Protein AF-D0MGM6-F1 (afdb_monomer_lite)

Sequence (157 aa):
MEKAPTGRPGLLEAFWLLSALRVAVRTAAAVRARREAPPLRVRLRREVRRLRRLLDRLQLALLYADVVGDQTLDAALLRRFDLLLTAREVADAWRTLHQDLLQWYPEVSAPLVEAVRRAACRFDRLDAEAPAIRWQAALHFGNRVLRAVRRALRRKR

Sec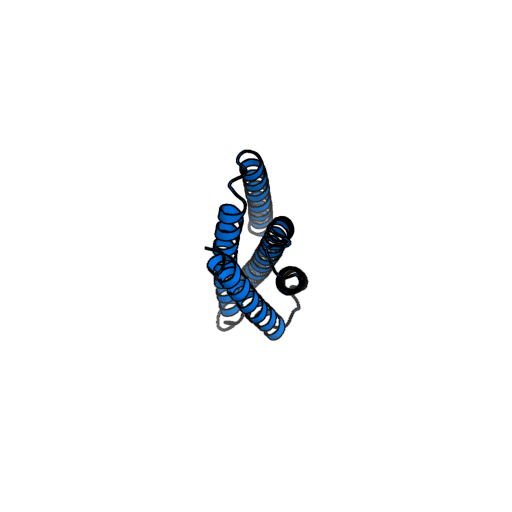ondary structure (DSSP, 8-state):
-PPP------HHHHHHHHHHHHHHHHHHHHHHHHHS---HHHHHHHHHHHHHHHHHHHHHHHHHHH--TT--HHHHHHHHHHHHHHHHHHHHHHHHHHHHHHTTTTTS-HHHHHHHHHHHHHHHT--TT--HHHHHHHHHHHHHHHHHHHHHHHHT-

pLDDT: mean 82.0, std 14.52, range [35.75, 97.62]

Radius of gyration: 19.07 Å; chains: 1; bounding box: 51×42×58 Å

Foldseek 3Di:
DDDDPPPDPDDVVVVVVVVVVVVVVVVVVVVVCVVPVPPLLVVLVVLLVVLVVLLVVLVVLLVVLPPPPDDDPVVNVVSLVVNLVSLLVNLVSLVSSLVSVVVVPPLDPPVLSVLSVVLSVLSVPDDSPDDSVSSVVSSVSSVVSSVVSVVSSVVVD

Organism: Rhodothermus marinus (strain ATCC 43812 / DSM 4252 / R-10) (NCBI:txid518766)

Structure (mmCIF, N/CA/C/O backbone):
data_AF-D0MGM6-F1
#
_entry.id   AF-D0MGM6-F1
#
loop_
_atom_site.group_PDB
_atom_site.id
_atom_site.type_symbol
_atom_site.label_atom_id
_atom_site.label_alt_id
_atom_site.label_comp_id
_atom_site.label_asym_id
_atom_site.label_entity_id
_atom_site.label_seq_id
_atom_site.pdbx_PDB_ins_code
_atom_site.Cartn_x
_atom_site.Cartn_y
_atom_site.Cartn_z
_atom_site.occupancy
_atom_site.B_iso_or_equiv
_atom_site.auth_seq_id
_atom_site.auth_comp_id
_atom_site.auth_asym_id
_atom_site.auth_atom_id
_atom_site.pdbx_PDB_model_num
ATOM 1 N N . MET A 1 1 ? 32.038 29.087 -37.716 1.00 35.75 1 MET A N 1
ATOM 2 C CA . MET A 1 1 ? 30.650 28.939 -37.223 1.00 35.75 1 MET A CA 1
ATOM 3 C C . MET A 1 1 ? 30.503 27.535 -36.663 1.00 35.75 1 MET A C 1
ATOM 5 O O . MET A 1 1 ? 30.143 26.619 -37.392 1.00 35.75 1 MET A O 1
ATOM 9 N N . GLU A 1 2 ? 30.871 27.348 -35.398 1.00 37.56 2 GLU A N 1
ATOM 10 C CA . GLU A 1 2 ? 30.708 26.069 -34.703 1.00 37.56 2 GLU A CA 1
ATOM 11 C C . GLU A 1 2 ? 29.257 25.931 -34.240 1.00 37.56 2 GLU A C 1
ATOM 13 O O . GLU A 1 2 ? 28.726 26.784 -33.529 1.00 37.56 2 GLU A O 1
ATOM 18 N N . LYS A 1 3 ? 28.587 24.870 -34.698 1.00 41.38 3 LYS A N 1
ATOM 19 C CA . LYS A 1 3 ? 27.264 24.488 -34.205 1.00 41.38 3 LYS A CA 1
ATOM 20 C C . LYS A 1 3 ? 27.430 23.904 -32.805 1.00 41.38 3 LYS A C 1
ATOM 22 O O . LYS A 1 3 ? 28.048 22.856 -32.648 1.00 41.38 3 LYS A O 1
ATOM 27 N N . ALA A 1 4 ? 26.846 24.570 -31.813 1.00 43.00 4 ALA A N 1
ATOM 28 C CA . ALA A 1 4 ? 26.691 24.022 -30.474 1.00 43.00 4 ALA A CA 1
ATOM 29 C C . ALA A 1 4 ? 25.931 22.680 -30.539 1.00 43.00 4 ALA A C 1
ATOM 31 O O . ALA A 1 4 ? 24.924 22.590 -31.252 1.00 43.00 4 ALA A O 1
ATOM 32 N N . PRO A 1 5 ? 26.365 21.641 -29.805 1.00 46.59 5 PRO A N 1
ATOM 33 C CA . PRO A 1 5 ? 25.577 20.433 -29.667 1.00 46.59 5 PRO A CA 1
ATOM 34 C C . PRO A 1 5 ? 24.333 20.782 -28.848 1.00 46.59 5 PRO A C 1
ATOM 36 O O . PRO A 1 5 ? 24.416 21.127 -27.670 1.00 46.59 5 PRO A O 1
ATOM 39 N N . THR A 1 6 ? 23.159 20.696 -29.467 1.00 52.94 6 THR A N 1
ATOM 40 C CA . THR A 1 6 ? 21.860 20.713 -28.788 1.00 52.94 6 THR A CA 1
ATOM 41 C C . THR A 1 6 ? 21.690 19.407 -28.007 1.00 52.94 6 THR A C 1
ATOM 43 O O . THR A 1 6 ? 20.915 18.520 -28.362 1.00 52.94 6 THR A O 1
ATOM 46 N N . GLY A 1 7 ? 22.473 19.260 -26.938 1.00 46.12 7 GLY A N 1
ATOM 47 C CA . GLY A 1 7 ? 22.328 18.191 -25.961 1.00 46.12 7 GLY A CA 1
ATOM 48 C C . GLY A 1 7 ? 21.012 18.391 -25.228 1.00 46.12 7 GLY A C 1
ATOM 49 O O . GLY A 1 7 ? 20.880 19.348 -24.480 1.00 46.12 7 GLY A O 1
ATOM 50 N N . ARG A 1 8 ? 20.027 17.527 -25.495 1.00 51.97 8 ARG A N 1
ATOM 51 C CA . ARG A 1 8 ? 18.677 17.550 -24.911 1.00 51.97 8 ARG A CA 1
ATOM 52 C C . ARG A 1 8 ? 18.723 17.768 -23.382 1.00 51.97 8 ARG A C 1
ATOM 54 O O . ARG A 1 8 ? 18.999 16.801 -22.668 1.00 51.97 8 ARG A O 1
ATOM 61 N N . PRO A 1 9 ? 18.368 18.951 -22.845 1.00 56.94 9 PRO A N 1
ATOM 62 C CA . PRO A 1 9 ? 17.906 19.026 -21.468 1.00 56.94 9 PRO A CA 1
ATOM 63 C C . PRO A 1 9 ? 16.475 18.479 -21.497 1.00 56.94 9 PRO A C 1
ATOM 65 O O . PRO A 1 9 ? 15.599 19.065 -22.128 1.00 56.94 9 PRO A O 1
ATOM 68 N N . GLY A 1 10 ? 16.244 17.269 -20.988 1.00 59.81 10 GLY A N 1
ATOM 69 C CA . GLY A 1 10 ? 14.971 16.600 -21.284 1.00 59.81 10 GLY A CA 1
ATOM 70 C C . GLY A 1 10 ? 14.442 15.714 -20.180 1.00 59.81 10 GLY A C 1
ATOM 71 O O . GLY A 1 10 ? 13.399 15.996 -19.603 1.00 59.81 10 GLY A O 1
ATOM 72 N N . LEU A 1 11 ? 15.134 14.614 -19.890 1.00 63.69 11 LEU A N 1
A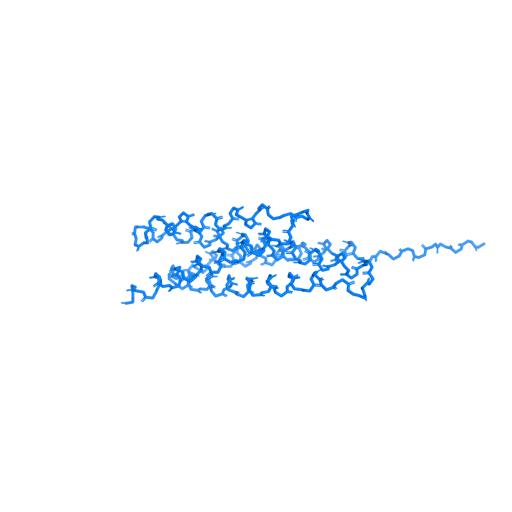TOM 73 C CA . LEU A 1 11 ? 14.536 13.546 -19.084 1.00 63.69 11 LEU A CA 1
ATOM 74 C C . LEU A 1 11 ? 14.785 13.705 -17.586 1.00 63.69 11 LEU A C 1
ATOM 76 O O . LEU A 1 11 ? 13.845 13.598 -16.808 1.00 63.69 11 LEU A O 1
ATOM 80 N N . LEU A 1 12 ? 16.021 14.003 -17.178 1.00 65.75 12 LEU A N 1
ATOM 81 C CA . LEU A 1 12 ? 16.374 14.201 -15.767 1.00 65.75 12 LEU A CA 1
ATOM 82 C C . LEU A 1 12 ? 15.645 15.404 -15.159 1.00 65.75 12 LEU A C 1
ATOM 84 O O . LEU A 1 12 ? 15.150 15.331 -14.040 1.00 65.75 12 LEU A O 1
ATOM 88 N N . GLU A 1 13 ? 15.529 16.488 -15.919 1.00 71.25 13 GLU A N 1
ATOM 89 C CA . GLU A 1 13 ? 14.861 17.714 -15.487 1.00 71.25 13 GLU A CA 1
ATOM 90 C C . GLU A 1 13 ? 13.336 17.536 -15.422 1.00 71.25 13 GLU A C 1
ATOM 92 O O . GLU A 1 13 ? 12.727 17.823 -14.391 1.00 71.25 13 GLU A O 1
ATOM 97 N N . ALA A 1 14 ? 12.719 16.928 -16.446 1.00 71.31 14 ALA A N 1
ATOM 98 C CA . ALA A 1 14 ? 11.307 16.544 -16.394 1.00 71.31 14 ALA A CA 1
ATOM 99 C C . ALA A 1 14 ? 11.017 15.551 -15.253 1.00 71.31 14 ALA A C 1
ATOM 101 O O . ALA A 1 14 ? 9.970 15.622 -14.609 1.00 71.31 14 ALA A O 1
ATOM 102 N N . PHE A 1 15 ? 11.951 14.644 -14.959 1.00 67.50 15 PHE A N 1
ATOM 103 C CA . PHE A 1 15 ? 11.849 13.683 -13.863 1.00 67.50 15 PHE A CA 1
ATOM 104 C C . PHE A 1 15 ? 11.931 14.348 -12.484 1.00 67.50 15 PHE A C 1
ATOM 106 O O . PHE A 1 15 ? 11.120 14.037 -11.603 1.00 67.50 15 PHE A O 1
ATOM 113 N N . TRP A 1 16 ? 12.866 15.281 -12.294 1.00 76.44 16 TRP A N 1
ATOM 114 C CA . TRP A 1 16 ? 12.949 16.098 -11.083 1.00 76.44 16 TRP A CA 1
ATOM 115 C C . TRP A 1 16 ? 11.666 16.896 -10.876 1.00 76.44 16 TRP A C 1
ATOM 117 O O . TRP A 1 16 ? 11.101 16.869 -9.781 1.00 76.44 16 TRP A O 1
ATOM 127 N N . LEU A 1 17 ? 11.147 17.516 -11.938 1.00 78.25 17 LEU A N 1
ATOM 128 C CA . LEU A 1 17 ? 9.890 18.259 -11.909 1.00 78.25 17 LEU A CA 1
ATOM 129 C C . LEU A 1 17 ? 8.695 17.361 -11.563 1.00 78.25 17 LEU A C 1
ATOM 131 O O . LEU A 1 17 ? 7.892 17.723 -10.706 1.00 78.25 17 LEU A O 1
ATOM 135 N N . LEU A 1 18 ? 8.589 16.163 -12.145 1.00 74.75 18 LEU A N 1
ATOM 136 C CA . LEU A 1 18 ? 7.519 15.207 -11.831 1.00 74.75 18 LEU A CA 1
ATOM 137 C C . LEU A 1 18 ? 7.605 14.683 -10.393 1.00 74.75 18 LEU A C 1
ATOM 139 O O . LEU A 1 18 ? 6.578 14.518 -9.728 1.00 74.75 18 LEU A O 1
ATOM 143 N N . SER A 1 19 ? 8.817 14.436 -9.898 1.00 69.88 19 SER A N 1
ATOM 144 C CA . SER A 1 19 ? 9.054 13.998 -8.522 1.00 69.88 19 SER A CA 1
ATOM 145 C C . SER A 1 19 ? 8.689 15.100 -7.526 1.00 69.88 19 SER A C 1
ATOM 147 O O . SER A 1 19 ? 7.927 14.855 -6.588 1.00 69.88 19 SER A O 1
ATOM 149 N N . ALA A 1 20 ? 9.146 16.330 -7.773 1.00 74.44 20 ALA A N 1
ATOM 150 C CA . ALA A 1 20 ? 8.816 17.504 -6.971 1.00 74.44 20 ALA A CA 1
ATOM 151 C C . ALA A 1 20 ? 7.310 17.800 -6.993 1.00 74.44 20 ALA A C 1
ATOM 153 O O . ALA A 1 20 ? 6.707 18.005 -5.939 1.00 74.44 20 ALA A O 1
ATOM 154 N N . LEU A 1 21 ? 6.671 17.728 -8.165 1.00 75.56 21 LEU A N 1
ATOM 155 C CA . LEU A 1 21 ? 5.229 17.906 -8.315 1.00 75.56 21 LEU A CA 1
ATOM 156 C C . LEU A 1 21 ? 4.451 16.841 -7.535 1.00 75.56 21 LEU A C 1
ATOM 158 O O . LEU A 1 21 ? 3.494 17.169 -6.837 1.00 75.56 21 LEU A O 1
ATOM 162 N N . ARG A 1 22 ? 4.871 15.569 -7.579 1.00 70.62 22 ARG A N 1
ATOM 163 C CA . ARG A 1 22 ? 4.252 14.501 -6.777 1.00 70.62 22 ARG A CA 1
ATOM 164 C C . ARG A 1 22 ? 4.394 14.762 -5.279 1.00 70.62 22 ARG A C 1
ATOM 166 O O . ARG A 1 22 ? 3.424 14.571 -4.545 1.00 70.62 22 ARG A O 1
ATOM 173 N N . VAL A 1 23 ? 5.556 15.225 -4.818 1.00 73.38 23 VAL A N 1
ATOM 174 C CA . VAL A 1 23 ? 5.755 15.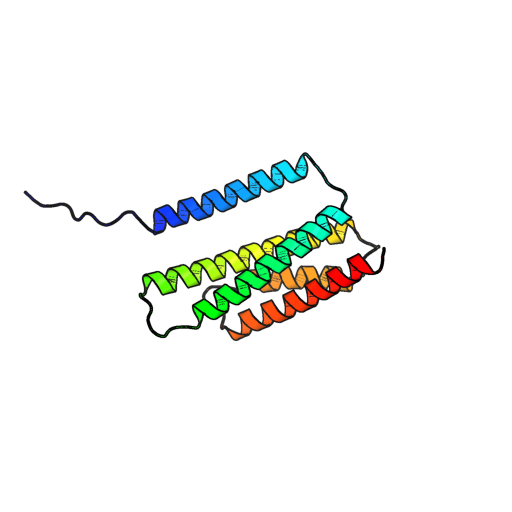618 -3.413 1.00 73.38 23 VAL A CA 1
ATOM 175 C C . VAL A 1 23 ? 4.839 16.786 -3.042 1.00 73.38 23 VAL A C 1
ATOM 177 O O . VAL A 1 23 ? 4.134 16.693 -2.038 1.00 73.38 23 VAL A O 1
ATOM 180 N N . ALA A 1 24 ? 4.766 17.826 -3.875 1.00 69.75 24 ALA A N 1
ATOM 181 C CA . ALA A 1 24 ? 3.919 18.999 -3.661 1.00 69.75 24 ALA A CA 1
ATOM 182 C C . ALA A 1 24 ? 2.417 18.656 -3.637 1.00 69.75 24 ALA A C 1
ATOM 184 O O . ALA A 1 24 ? 1.673 19.115 -2.771 1.00 69.75 24 ALA A O 1
ATOM 185 N N . VAL A 1 25 ? 1.953 17.788 -4.540 1.00 73.38 25 VAL A N 1
ATOM 186 C CA . VAL A 1 25 ? 0.565 17.297 -4.542 1.00 73.38 25 VAL A CA 1
ATOM 187 C C . VAL A 1 25 ? 0.270 16.512 -3.264 1.00 73.38 25 VAL A C 1
ATOM 189 O O . VAL A 1 25 ? -0.810 16.648 -2.686 1.00 73.38 25 VAL A O 1
ATOM 192 N N . ARG A 1 26 ? 1.226 15.712 -2.777 1.00 68.06 26 ARG A N 1
ATOM 193 C CA . ARG A 1 26 ? 1.068 14.942 -1.536 1.00 68.06 26 ARG A CA 1
ATOM 194 C C . ARG A 1 26 ? 1.042 15.829 -0.300 1.00 68.06 26 ARG A C 1
ATOM 196 O O . ARG A 1 26 ? 0.205 15.594 0.569 1.00 68.06 26 ARG A O 1
ATOM 203 N N . THR A 1 27 ? 1.909 16.833 -0.211 1.00 70.50 27 THR A N 1
ATOM 204 C CA . THR A 1 27 ? 1.893 17.791 0.902 1.00 70.50 27 THR A CA 1
ATOM 205 C C . THR A 1 27 ? 0.610 18.613 0.887 1.00 70.50 27 THR A C 1
ATOM 207 O O . THR A 1 27 ? -0.044 18.719 1.922 1.00 70.50 27 THR A O 1
ATOM 210 N N . ALA A 1 28 ? 0.164 19.082 -0.281 1.00 66.88 28 ALA A N 1
ATOM 211 C CA . ALA A 1 28 ? -1.113 19.775 -0.426 1.00 66.88 28 ALA A CA 1
ATOM 212 C C . ALA A 1 28 ? -2.307 18.890 -0.020 1.00 66.88 28 ALA A C 1
ATOM 214 O O . ALA A 1 28 ? -3.183 19.334 0.723 1.00 66.88 28 ALA A O 1
ATOM 215 N N . ALA A 1 29 ? -2.336 17.623 -0.447 1.00 66.31 29 ALA A N 1
ATOM 216 C CA . ALA A 1 29 ? -3.371 16.668 -0.052 1.00 66.31 29 ALA A CA 1
ATOM 217 C C . ALA A 1 29 ? -3.342 16.371 1.456 1.00 66.31 29 ALA A C 1
ATOM 219 O O . ALA A 1 29 ? -4.398 16.305 2.083 1.00 66.31 29 ALA A O 1
ATOM 220 N N . ALA A 1 30 ? -2.153 16.246 2.053 1.00 63.72 30 ALA A N 1
ATOM 221 C CA . ALA A 1 30 ? -1.989 16.052 3.491 1.00 63.72 30 ALA A CA 1
ATOM 222 C C . ALA A 1 30 ? -2.462 17.275 4.294 1.00 63.72 30 ALA A C 1
ATOM 224 O O . ALA A 1 30 ? -3.131 17.114 5.312 1.00 63.72 30 ALA A O 1
ATOM 225 N N . VAL A 1 31 ? -2.173 18.493 3.825 1.00 67.88 31 VAL A N 1
ATOM 226 C CA . VAL A 1 31 ? -2.657 19.741 4.438 1.00 67.88 31 VAL A CA 1
ATOM 227 C C . VAL A 1 31 ? -4.180 19.848 4.332 1.00 67.88 31 VAL A C 1
ATOM 229 O O . VAL A 1 31 ? -4.837 20.162 5.322 1.00 67.88 31 VAL A O 1
ATOM 232 N N . ARG A 1 32 ? -4.770 19.527 3.172 1.00 61.78 32 ARG A N 1
ATOM 233 C CA . ARG A 1 32 ? -6.235 19.509 2.997 1.00 61.78 32 ARG A CA 1
ATOM 234 C C . ARG A 1 32 ? -6.907 18.470 3.898 1.00 61.78 32 ARG A C 1
ATOM 236 O O . ARG A 1 32 ? -7.868 18.796 4.583 1.00 61.78 32 ARG A O 1
ATOM 243 N N . ALA A 1 33 ? -6.350 17.263 3.982 1.00 60.69 33 ALA A N 1
ATOM 244 C CA . ALA A 1 33 ? -6.842 16.201 4.862 1.00 60.69 33 ALA A CA 1
ATOM 245 C C . ALA A 1 33 ? -6.690 16.511 6.365 1.00 60.69 33 ALA A C 1
ATOM 247 O O . ALA A 1 33 ? -7.317 15.849 7.187 1.00 60.69 33 ALA A O 1
ATOM 248 N N . ARG A 1 34 ? -5.858 17.494 6.742 1.00 62.22 34 ARG A N 1
ATOM 249 C CA . ARG A 1 34 ? -5.800 18.017 8.118 1.00 62.22 34 ARG A CA 1
ATOM 250 C C . ARG A 1 34 ? -6.881 19.057 8.407 1.00 62.22 34 ARG A C 1
ATOM 252 O O . ARG A 1 34 ? -7.274 19.181 9.559 1.00 62.22 34 ARG A O 1
ATOM 259 N N . ARG A 1 35 ? -7.339 19.804 7.398 1.00 60.19 35 ARG A N 1
ATOM 260 C CA . ARG A 1 35 ? -8.375 20.843 7.555 1.00 60.19 35 ARG A CA 1
ATOM 261 C C . ARG A 1 35 ? -9.781 20.260 7.641 1.00 60.19 35 ARG A C 1
ATOM 263 O O . ARG A 1 35 ? -10.610 20.767 8.381 1.00 60.19 35 ARG A O 1
ATOM 270 N N . GLU A 1 36 ? -10.016 19.160 6.943 1.00 60.09 36 GLU A N 1
ATOM 271 C CA . GLU A 1 36 ? -11.221 18.350 7.065 1.00 60.09 36 GLU A CA 1
ATOM 272 C C . GLU A 1 36 ? -10.767 16.989 7.577 1.00 60.09 36 GLU A C 1
ATOM 274 O O . GLU A 1 36 ? -10.187 16.226 6.810 1.00 60.09 36 GLU A O 1
ATOM 279 N N . ALA A 1 37 ? -10.956 16.686 8.863 1.00 65.81 37 ALA A N 1
ATOM 280 C CA . ALA A 1 37 ? -10.612 15.379 9.419 1.00 65.81 37 ALA A CA 1
ATOM 281 C C . ALA A 1 37 ? -11.841 14.457 9.333 1.00 65.81 37 ALA A C 1
ATOM 283 O O . ALA A 1 37 ? -12.640 14.416 10.272 1.00 65.81 37 ALA A O 1
ATOM 284 N N . PRO A 1 38 ? -12.052 13.716 8.223 1.00 72.94 38 PRO A N 1
ATOM 285 C CA . PRO A 1 38 ? -13.166 12.792 8.141 1.00 72.94 38 PRO A CA 1
ATOM 286 C C . PRO A 1 38 ? -13.048 11.736 9.246 1.00 72.94 38 PRO A C 1
ATOM 288 O O . PRO A 1 38 ? -11.932 11.406 9.668 1.00 72.94 38 PRO A O 1
ATOM 291 N N . PRO A 1 39 ? -14.178 11.145 9.670 1.00 84.44 39 PRO A N 1
ATOM 292 C CA . PRO A 1 39 ? -14.185 10.127 10.710 1.00 84.44 39 PRO A CA 1
ATOM 293 C C . PRO A 1 39 ? -13.157 9.029 10.422 1.00 84.44 39 PRO A C 1
ATOM 295 O O . PRO A 1 39 ? -13.014 8.588 9.275 1.00 84.44 39 PRO A O 1
ATOM 298 N N . LEU A 1 40 ? -12.474 8.543 11.461 1.00 85.25 40 LEU A N 1
ATOM 299 C CA . LEU A 1 40 ? -11.366 7.586 11.347 1.00 85.25 40 LEU A CA 1
ATOM 300 C C . LEU A 1 40 ? -11.706 6.368 10.470 1.00 85.25 40 LEU A C 1
ATOM 302 O O . LEU A 1 40 ? -10.923 5.951 9.620 1.00 85.25 40 LEU A O 1
ATOM 306 N N . ARG A 1 41 ? -12.931 5.842 10.585 1.00 84.44 41 ARG A N 1
ATOM 307 C CA . ARG A 1 41 ? -13.414 4.727 9.751 1.00 84.44 41 ARG A CA 1
ATOM 308 C C . ARG A 1 41 ? -13.456 5.058 8.256 1.00 84.44 41 ARG A C 1
ATOM 310 O O . ARG A 1 41 ? -13.197 4.184 7.426 1.00 84.44 41 ARG A O 1
ATOM 317 N N . VAL A 1 42 ? -13.808 6.289 7.891 1.00 87.12 42 VAL A N 1
ATOM 318 C CA . VAL A 1 42 ? -13.826 6.749 6.495 1.00 87.12 42 VAL A CA 1
ATOM 319 C C . VAL A 1 42 ? -12.395 6.867 5.976 1.00 87.12 42 VAL A C 1
ATOM 321 O O . VAL A 1 42 ? -12.123 6.387 4.874 1.00 87.12 42 VAL A O 1
ATOM 324 N N . ARG A 1 43 ? -11.476 7.412 6.786 1.00 87.62 43 ARG A N 1
ATOM 325 C CA . ARG A 1 43 ? -10.036 7.485 6.478 1.00 87.62 43 ARG A CA 1
ATOM 326 C C . ARG A 1 43 ? -9.437 6.104 6.242 1.00 87.62 43 ARG A C 1
ATOM 328 O O . ARG A 1 43 ? -8.965 5.838 5.142 1.00 87.62 43 ARG A O 1
ATOM 335 N N . LEU A 1 44 ? -9.617 5.178 7.185 1.00 90.25 44 LEU A N 1
ATOM 336 C CA . LEU A 1 44 ? -9.159 3.790 7.072 1.00 90.25 44 LEU A CA 1
ATOM 337 C C . LEU A 1 44 ? -9.682 3.103 5.803 1.00 90.25 44 LEU A C 1
ATOM 339 O O . LEU A 1 44 ? -8.936 2.425 5.098 1.00 90.25 44 LEU A O 1
ATOM 343 N N . ARG A 1 45 ? -10.963 3.292 5.458 1.00 90.75 45 ARG A N 1
ATOM 344 C CA . ARG A 1 45 ? -11.533 2.736 4.217 1.00 90.75 45 ARG A CA 1
ATOM 345 C C . ARG A 1 45 ? -10.922 3.362 2.963 1.00 90.75 45 ARG A C 1
ATOM 347 O O . ARG A 1 45 ? -10.705 2.638 1.988 1.00 90.75 45 ARG A O 1
ATOM 354 N N . ARG A 1 46 ? -10.683 4.677 2.961 1.00 90.62 46 ARG A N 1
ATOM 355 C CA . ARG A 1 46 ? -10.035 5.387 1.847 1.00 90.62 46 ARG A CA 1
ATOM 356 C C . ARG A 1 46 ? -8.598 4.909 1.671 1.00 90.62 46 ARG A C 1
ATOM 358 O O . ARG A 1 46 ? -8.256 4.502 0.563 1.00 90.62 46 ARG A O 1
ATOM 365 N N . GLU A 1 47 ? -7.822 4.838 2.749 1.00 91.31 47 GLU A N 1
ATOM 366 C CA . GLU A 1 47 ? -6.443 4.349 2.704 1.00 91.31 47 GLU A CA 1
ATOM 367 C C . GLU A 1 47 ? -6.382 2.900 2.236 1.00 91.31 47 GLU A C 1
ATOM 369 O O . GLU A 1 47 ? -5.644 2.592 1.312 1.00 91.31 47 GLU A O 1
ATOM 374 N N . VAL A 1 48 ? -7.242 2.011 2.735 1.00 93.50 48 VAL A N 1
ATOM 375 C CA . VAL A 1 48 ? -7.293 0.618 2.261 1.00 93.50 48 VAL A CA 1
ATOM 376 C C . VAL A 1 48 ? -7.593 0.513 0.759 1.00 93.50 48 VAL A C 1
ATOM 378 O O . VAL A 1 48 ? -7.011 -0.327 0.068 1.00 93.50 48 VAL A O 1
ATOM 381 N N . ARG A 1 49 ? -8.496 1.348 0.226 1.00 93.62 49 ARG A N 1
ATOM 382 C CA . ARG A 1 49 ? -8.788 1.387 -1.219 1.00 93.62 49 ARG A CA 1
ATOM 383 C C . ARG A 1 49 ? -7.607 1.934 -2.013 1.00 93.62 49 ARG A C 1
ATOM 385 O O . ARG A 1 49 ? -7.279 1.373 -3.054 1.00 93.62 49 ARG A O 1
ATOM 392 N N . ARG A 1 50 ? -6.980 3.007 -1.533 1.00 93.12 50 ARG A N 1
ATOM 393 C CA . ARG A 1 50 ? -5.791 3.608 -2.144 1.00 93.12 50 ARG A CA 1
ATOM 394 C C . ARG A 1 50 ? -4.643 2.604 -2.194 1.00 93.12 50 ARG A C 1
ATOM 396 O O . ARG A 1 50 ? -4.070 2.385 -3.253 1.00 93.12 50 ARG A O 1
ATOM 403 N N . LEU A 1 51 ? -4.384 1.934 -1.080 1.00 94.00 51 LEU A N 1
ATOM 404 C CA . LEU A 1 51 ? -3.315 0.958 -0.930 1.00 94.00 51 LEU A CA 1
ATOM 405 C C . LEU A 1 51 ? -3.536 -0.259 -1.834 1.00 94.00 51 LEU A C 1
ATOM 407 O O . LEU A 1 51 ? -2.590 -0.742 -2.444 1.00 94.00 51 LEU A O 1
ATOM 411 N N . ARG A 1 52 ? -4.790 -0.697 -2.024 1.00 96.19 52 ARG A N 1
ATOM 412 C CA . ARG A 1 52 ? -5.113 -1.724 -3.026 1.00 96.19 52 ARG A CA 1
ATOM 413 C C . ARG A 1 52 ? -4.690 -1.301 -4.434 1.00 96.19 52 ARG A C 1
ATOM 415 O O . ARG A 1 52 ? -3.995 -2.060 -5.091 1.00 96.19 52 ARG A O 1
ATOM 422 N N . ARG A 1 53 ? -5.067 -0.093 -4.867 1.00 95.94 53 ARG A N 1
ATOM 423 C CA . ARG A 1 53 ? -4.709 0.418 -6.203 1.00 95.94 53 ARG A CA 1
ATOM 424 C C . ARG A 1 53 ? -3.198 0.537 -6.381 1.00 95.94 53 ARG A C 1
ATOM 426 O O . ARG A 1 53 ? -2.692 0.203 -7.442 1.00 95.94 53 ARG A O 1
ATOM 433 N N . LEU A 1 54 ? -2.488 0.996 -5.350 1.00 94.44 54 LEU A N 1
ATOM 434 C CA . LEU A 1 54 ? -1.030 1.103 -5.386 1.00 94.44 54 LEU A CA 1
ATOM 435 C C . LEU A 1 54 ? -0.356 -0.272 -5.470 1.00 94.44 54 LEU A C 1
ATOM 437 O O . LEU A 1 54 ? 0.588 -0.426 -6.233 1.00 94.44 54 LEU A O 1
ATOM 441 N N . LEU A 1 55 ? -0.856 -1.280 -4.746 1.00 94.88 55 LEU A N 1
ATOM 442 C CA . LEU A 1 55 ? -0.352 -2.653 -4.855 1.00 94.88 55 LEU A CA 1
ATOM 443 C C . LEU A 1 55 ? -0.638 -3.268 -6.230 1.00 94.88 55 LEU A C 1
ATOM 445 O O . LEU A 1 55 ? 0.244 -3.916 -6.784 1.00 94.88 55 LEU A O 1
ATOM 449 N N . ASP A 1 56 ? -1.833 -3.046 -6.786 1.00 94.56 56 ASP A N 1
ATOM 450 C CA . ASP A 1 56 ? -2.188 -3.520 -8.129 1.00 94.56 56 ASP A CA 1
ATOM 451 C C . ASP A 1 56 ? -1.293 -2.840 -9.192 1.00 94.56 56 ASP A C 1
ATOM 453 O O . ASP A 1 56 ? -0.747 -3.506 -10.070 1.00 94.56 56 ASP A O 1
ATOM 457 N N . ARG A 1 57 ? -1.044 -1.527 -9.063 1.00 92.88 57 ARG A N 1
ATOM 458 C CA . ARG A 1 57 ? -0.103 -0.791 -9.924 1.00 92.88 57 ARG A CA 1
ATOM 459 C C . ARG A 1 57 ? 1.330 -1.296 -9.777 1.00 92.88 57 ARG A C 1
ATOM 461 O O . ARG A 1 57 ? 2.012 -1.456 -10.781 1.00 92.88 57 ARG A O 1
ATOM 468 N N . LEU A 1 58 ? 1.780 -1.566 -8.553 1.00 92.19 58 LEU A N 1
ATOM 469 C CA . LEU A 1 58 ? 3.121 -2.090 -8.304 1.00 92.19 58 LEU A CA 1
ATOM 470 C C . LEU A 1 58 ? 3.302 -3.479 -8.925 1.00 92.19 58 LEU A C 1
ATOM 472 O O . LEU A 1 58 ? 4.355 -3.769 -9.482 1.00 92.19 58 LEU A O 1
ATOM 476 N N . GLN A 1 59 ? 2.271 -4.324 -8.862 1.00 91.62 59 GLN A N 1
ATOM 477 C CA . GLN A 1 59 ? 2.278 -5.627 -9.517 1.00 91.62 59 GLN A CA 1
ATOM 478 C C . GLN A 1 59 ? 2.394 -5.489 -11.040 1.00 91.62 59 GLN A C 1
ATOM 480 O O . GLN A 1 59 ? 3.191 -6.197 -11.646 1.00 91.62 59 GLN A O 1
ATOM 485 N N . LEU A 1 60 ? 1.656 -4.558 -11.651 1.00 88.31 60 LEU A N 1
ATOM 486 C CA . LEU A 1 60 ? 1.783 -4.268 -13.082 1.00 88.31 60 LEU A CA 1
ATOM 487 C C . LEU A 1 60 ? 3.182 -3.750 -13.434 1.00 88.31 60 LEU A C 1
ATOM 489 O O . LEU A 1 60 ? 3.799 -4.260 -14.362 1.00 88.31 60 LEU A O 1
ATOM 493 N N . ALA A 1 61 ? 3.709 -2.786 -12.675 1.00 86.81 61 ALA A N 1
ATOM 494 C CA . ALA A 1 61 ? 5.052 -2.246 -12.890 1.00 86.81 61 ALA A CA 1
ATOM 495 C C . ALA A 1 61 ? 6.131 -3.337 -12.804 1.00 86.81 61 ALA A C 1
ATOM 497 O O . ALA A 1 61 ? 7.059 -3.344 -13.606 1.00 86.81 61 ALA A O 1
ATOM 498 N N . LEU A 1 62 ? 5.983 -4.289 -11.875 1.00 87.50 62 LEU A N 1
ATOM 499 C CA . LEU A 1 62 ? 6.901 -5.418 -11.738 1.00 87.50 62 LEU A CA 1
ATOM 500 C C . LEU A 1 62 ? 6.847 -6.348 -12.957 1.00 87.50 62 LEU A C 1
ATOM 502 O O . LEU A 1 62 ? 7.894 -6.721 -13.471 1.00 87.50 62 LEU A O 1
ATOM 506 N N . LEU A 1 63 ? 5.646 -6.666 -13.454 1.00 83.81 63 LEU A N 1
ATOM 507 C CA . LEU A 1 63 ? 5.476 -7.470 -14.670 1.00 83.81 63 LEU A CA 1
ATOM 508 C C . LEU A 1 63 ? 6.118 -6.787 -15.885 1.00 83.81 63 LEU A C 1
ATOM 510 O O . LEU A 1 63 ? 6.815 -7.433 -16.656 1.00 83.81 63 LEU A O 1
ATOM 514 N N . TYR A 1 64 ? 5.935 -5.473 -16.038 1.00 77.06 64 TYR A N 1
ATOM 515 C CA . TYR A 1 64 ? 6.515 -4.722 -17.155 1.00 77.06 64 TYR A CA 1
ATOM 516 C C . TYR A 1 64 ? 8.027 -4.505 -17.047 1.00 77.06 64 TYR A C 1
ATOM 518 O O . TYR A 1 64 ? 8.664 -4.260 -18.075 1.00 77.06 64 TYR A O 1
ATOM 526 N N . ALA A 1 65 ? 8.595 -4.564 -15.842 1.00 75.56 65 ALA A N 1
ATOM 527 C CA . ALA A 1 65 ? 10.037 -4.499 -15.636 1.00 75.56 65 ALA A CA 1
ATOM 528 C C . ALA A 1 65 ? 10.745 -5.809 -16.034 1.00 75.56 65 ALA A C 1
ATOM 530 O O . ALA A 1 65 ? 11.900 -5.752 -16.438 1.00 75.56 65 ALA A O 1
ATOM 531 N N . ASP A 1 66 ? 10.057 -6.955 -15.960 1.00 70.06 66 ASP A N 1
ATOM 532 C CA . ASP A 1 66 ? 10.614 -8.283 -16.282 1.00 70.06 66 ASP A CA 1
ATOM 533 C C . ASP A 1 66 ? 10.576 -8.627 -17.788 1.00 70.06 66 ASP A C 1
ATOM 535 O O . ASP A 1 66 ? 11.288 -9.519 -18.245 1.00 70.06 66 ASP A O 1
ATOM 539 N N . VAL A 1 67 ? 9.764 -7.934 -18.598 1.00 65.25 67 VAL A N 1
ATOM 540 C CA . VAL A 1 67 ? 9.673 -8.185 -20.051 1.00 65.25 67 VAL A CA 1
ATOM 541 C C . VAL A 1 67 ? 10.841 -7.502 -20.770 1.00 65.25 67 VAL A C 1
ATOM 543 O O . VAL A 1 67 ? 10.710 -6.399 -21.290 1.00 65.25 67 VAL A O 1
ATOM 546 N N . VAL A 1 68 ? 12.004 -8.150 -20.789 1.00 57.62 68 VAL A N 1
ATOM 547 C CA . VAL A 1 68 ? 13.275 -7.609 -21.323 1.00 57.62 68 VAL A CA 1
ATOM 548 C C . VAL A 1 68 ? 13.383 -7.670 -22.862 1.00 57.62 68 VAL A C 1
ATOM 550 O O . VAL A 1 68 ? 14.323 -7.137 -23.433 1.00 57.62 68 VAL A O 1
ATOM 553 N N . GLY A 1 69 ? 12.406 -8.248 -23.564 1.00 53.44 69 GLY A N 1
ATOM 554 C CA . GLY A 1 69 ? 12.601 -8.708 -24.945 1.00 53.44 69 GLY A CA 1
ATOM 555 C C . GLY A 1 69 ? 12.972 -7.684 -26.028 1.00 53.44 69 GLY A C 1
ATOM 556 O O . GLY A 1 69 ? 13.556 -8.112 -27.009 1.00 53.44 69 GLY A O 1
ATOM 557 N N . ASP A 1 70 ? 12.654 -6.386 -25.905 1.00 55.19 70 ASP A N 1
ATOM 558 C CA . ASP A 1 70 ? 12.805 -5.461 -27.054 1.00 55.19 70 ASP A CA 1
ATOM 559 C C . ASP A 1 70 ? 12.794 -3.960 -26.680 1.00 55.19 70 ASP A C 1
ATOM 561 O O . ASP A 1 70 ? 12.130 -3.126 -27.298 1.00 55.19 70 ASP A O 1
ATOM 565 N N . GLN A 1 71 ? 13.455 -3.587 -25.579 1.00 65.56 71 GLN A N 1
ATOM 566 C CA . GLN A 1 71 ? 13.369 -2.221 -25.044 1.00 65.56 71 GLN A CA 1
ATOM 567 C C . GLN A 1 71 ? 14.679 -1.447 -25.173 1.00 65.56 71 GLN A C 1
ATOM 569 O O . GLN A 1 71 ? 15.758 -1.966 -24.899 1.00 65.56 71 GLN A O 1
ATOM 574 N N . THR A 1 72 ? 14.572 -0.159 -25.513 1.00 78.06 72 THR A N 1
ATOM 575 C CA . THR A 1 72 ? 15.695 0.777 -25.404 1.00 78.06 72 THR A CA 1
ATOM 576 C C . THR A 1 72 ? 16.131 0.915 -23.942 1.00 78.06 72 THR A C 1
ATOM 578 O O . THR A 1 72 ? 15.311 0.804 -23.024 1.00 78.06 72 THR A O 1
ATOM 581 N N . LEU A 1 73 ? 17.417 1.205 -23.714 1.00 75.06 73 LEU A N 1
ATOM 582 C CA . LEU A 1 73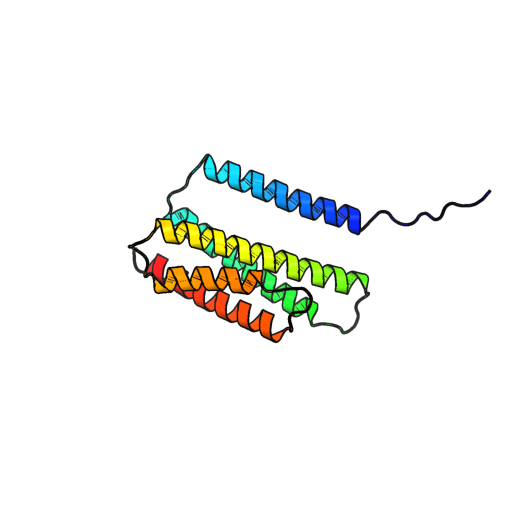 ? 17.966 1.447 -22.373 1.00 75.06 73 LEU A CA 1
ATOM 583 C C . LEU A 1 73 ? 17.144 2.495 -21.598 1.00 75.06 73 LEU A C 1
ATOM 585 O O . LEU A 1 73 ? 16.832 2.297 -20.425 1.00 75.06 73 LEU A O 1
ATOM 589 N N . ASP A 1 74 ? 16.720 3.563 -22.277 1.00 75.25 74 ASP A N 1
ATOM 590 C CA . ASP A 1 74 ? 15.898 4.626 -21.693 1.00 75.25 74 ASP A CA 1
ATOM 591 C C . ASP A 1 74 ? 14.538 4.112 -21.198 1.00 75.25 74 ASP A C 1
ATOM 593 O O . ASP A 1 74 ? 14.097 4.459 -20.100 1.00 75.25 74 ASP A O 1
ATOM 597 N N . ALA A 1 75 ? 13.872 3.249 -21.971 1.00 76.81 75 ALA A N 1
ATOM 598 C CA . ALA A 1 75 ? 12.591 2.667 -21.581 1.00 76.81 75 ALA A CA 1
ATOM 599 C C . ALA A 1 75 ? 12.740 1.725 -20.375 1.00 76.81 75 ALA A C 1
ATOM 601 O O . ALA A 1 75 ? 11.915 1.766 -19.455 1.00 76.81 75 ALA A O 1
ATOM 602 N N . ALA A 1 76 ? 13.814 0.932 -20.336 1.00 77.69 76 ALA A N 1
ATOM 603 C CA . ALA A 1 76 ? 14.122 0.057 -19.209 1.00 77.69 76 ALA A CA 1
ATOM 604 C C . ALA A 1 76 ? 14.393 0.858 -17.922 1.00 77.69 76 ALA A C 1
ATOM 606 O O . ALA A 1 76 ? 13.841 0.542 -16.862 1.00 77.69 76 ALA A O 1
ATOM 607 N N . LEU A 1 77 ? 15.171 1.943 -18.017 1.00 80.62 77 LEU A N 1
ATOM 608 C CA . LEU A 1 77 ? 15.442 2.843 -16.895 1.00 80.62 77 LEU A CA 1
ATOM 609 C C . LEU A 1 77 ? 14.161 3.505 -16.380 1.00 80.62 77 LEU A C 1
ATOM 611 O O . LEU A 1 77 ? 13.892 3.459 -15.179 1.00 80.62 77 LEU A O 1
ATOM 615 N N . LEU A 1 78 ? 13.327 4.061 -17.265 1.00 81.50 78 LEU A N 1
ATOM 616 C CA . LEU A 1 78 ? 12.062 4.694 -16.875 1.00 81.50 78 LEU A CA 1
ATOM 617 C C . LEU A 1 78 ? 11.127 3.721 -16.145 1.00 81.50 78 LEU A C 1
ATOM 619 O O . LEU A 1 78 ? 10.544 4.082 -15.120 1.00 81.50 78 LEU A O 1
ATOM 623 N N . ARG A 1 79 ? 11.020 2.472 -16.615 1.00 82.12 79 ARG A N 1
ATOM 624 C CA . ARG 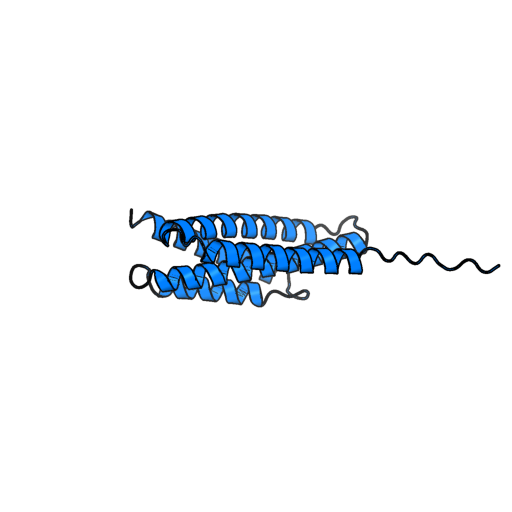A 1 79 ? 10.237 1.430 -15.929 1.00 82.12 79 ARG A CA 1
ATOM 625 C C . ARG A 1 79 ? 10.822 1.078 -14.567 1.00 82.12 79 ARG A C 1
ATOM 627 O O . ARG A 1 79 ? 10.067 0.926 -13.605 1.00 82.12 79 ARG A O 1
ATOM 634 N N . ARG A 1 80 ? 12.152 0.992 -14.453 1.00 82.31 80 ARG A N 1
ATOM 635 C CA . ARG A 1 80 ? 12.821 0.736 -13.169 1.00 82.31 80 ARG A CA 1
ATOM 636 C C . ARG A 1 80 ? 12.549 1.854 -12.167 1.00 82.31 80 ARG A C 1
ATOM 638 O O . ARG A 1 80 ? 12.247 1.572 -11.008 1.00 82.31 80 ARG A O 1
ATOM 645 N N . PHE A 1 81 ? 12.592 3.108 -12.606 1.00 81.50 81 PHE A N 1
ATOM 646 C CA . PHE A 1 81 ? 12.262 4.246 -11.754 1.00 81.50 81 PHE A CA 1
ATOM 647 C C . PHE A 1 81 ? 10.785 4.264 -11.344 1.00 81.50 81 PHE A C 1
ATOM 649 O O . PHE A 1 81 ? 10.502 4.465 -10.162 1.00 81.50 81 PHE A O 1
ATOM 656 N N . ASP A 1 82 ? 9.843 4.014 -12.263 1.00 84.75 82 ASP A N 1
ATOM 657 C CA . ASP A 1 82 ? 8.413 3.957 -11.915 1.00 84.75 82 ASP A CA 1
ATOM 658 C C . ASP A 1 82 ? 8.121 2.836 -10.907 1.00 84.75 82 ASP A C 1
ATOM 660 O O . ASP A 1 82 ? 7.343 3.038 -9.971 1.00 84.75 82 ASP A O 1
ATOM 664 N N . LEU A 1 83 ? 8.804 1.691 -11.024 1.00 88.50 83 LEU A N 1
ATOM 665 C CA . LEU A 1 83 ? 8.729 0.600 -10.051 1.00 88.50 83 LEU A CA 1
ATOM 666 C C . LEU A 1 83 ? 9.168 1.061 -8.652 1.00 88.50 83 LEU A C 1
ATOM 668 O O . LEU A 1 83 ? 8.413 0.899 -7.690 1.00 88.50 83 LEU A O 1
ATOM 672 N N . LEU A 1 84 ? 10.359 1.659 -8.533 1.00 89.31 84 LEU A N 1
ATOM 673 C CA . LEU A 1 84 ? 10.906 2.132 -7.253 1.00 89.31 84 LEU A CA 1
ATOM 674 C C . LEU A 1 84 ? 10.040 3.226 -6.628 1.00 89.31 84 LEU A C 1
ATOM 676 O O . LEU A 1 84 ? 9.750 3.197 -5.429 1.00 89.31 84 LEU A O 1
ATOM 680 N N . LEU A 1 85 ? 9.572 4.168 -7.443 1.00 88.12 85 LEU A N 1
ATOM 681 C CA . LEU A 1 85 ? 8.704 5.235 -6.975 1.00 88.12 85 LEU A CA 1
ATOM 682 C C . LEU A 1 85 ? 7.362 4.680 -6.485 1.00 88.12 85 LEU A C 1
ATOM 684 O O . LEU A 1 85 ? 6.898 5.049 -5.405 1.00 88.12 85 LEU A O 1
ATOM 688 N N . THR A 1 86 ? 6.767 3.745 -7.228 1.00 90.19 86 THR A N 1
ATOM 689 C CA . THR A 1 86 ? 5.524 3.080 -6.817 1.00 90.19 86 THR A CA 1
ATOM 690 C C . THR A 1 86 ? 5.733 2.296 -5.516 1.00 90.19 86 THR A C 1
ATOM 692 O O . THR A 1 86 ? 4.876 2.331 -4.631 1.00 90.19 86 THR A O 1
ATOM 695 N N . ALA A 1 87 ? 6.888 1.649 -5.334 1.00 91.00 87 ALA A N 1
ATOM 696 C CA . ALA A 1 87 ? 7.248 0.968 -4.089 1.00 91.00 87 ALA A CA 1
ATOM 697 C C . ALA A 1 87 ? 7.268 1.931 -2.895 1.00 91.00 87 ALA A C 1
ATOM 699 O O . ALA A 1 87 ? 6.710 1.634 -1.834 1.00 91.00 87 ALA A O 1
ATOM 700 N N . ARG A 1 88 ? 7.854 3.117 -3.087 1.00 90.06 88 ARG A N 1
ATOM 701 C CA . ARG A 1 88 ? 7.909 4.164 -2.066 1.00 90.06 88 ARG A CA 1
ATOM 702 C C . ARG A 1 88 ? 6.522 4.709 -1.732 1.00 90.06 88 ARG A C 1
ATOM 704 O O . ARG A 1 88 ? 6.197 4.877 -0.557 1.00 90.06 88 ARG A O 1
ATOM 711 N N . GLU A 1 89 ? 5.675 4.926 -2.737 1.00 91.31 89 GLU A N 1
ATOM 712 C CA . GLU A 1 89 ? 4.276 5.322 -2.531 1.00 91.31 89 GLU A CA 1
ATOM 713 C C . GLU A 1 89 ? 3.495 4.271 -1.728 1.00 91.31 89 GLU A C 1
ATOM 715 O O . GLU A 1 89 ? 2.724 4.626 -0.830 1.00 91.31 89 GLU A O 1
ATOM 720 N N . VAL A 1 90 ? 3.721 2.982 -2.007 1.00 94.50 90 VAL A N 1
ATOM 721 C CA . VAL A 1 90 ? 3.150 1.868 -1.238 1.00 94.50 90 VAL A CA 1
ATOM 722 C C . VAL A 1 90 ? 3.652 1.890 0.207 1.00 94.50 90 VAL A C 1
ATOM 724 O O . VAL A 1 90 ? 2.836 1.787 1.126 1.00 94.50 90 VAL A O 1
ATOM 727 N N . ALA A 1 91 ? 4.960 2.049 0.433 1.00 92.56 91 ALA A N 1
ATOM 728 C CA . ALA A 1 91 ? 5.543 2.117 1.775 1.00 92.56 91 ALA A CA 1
ATOM 729 C C . ALA A 1 91 ? 4.929 3.254 2.605 1.00 92.56 91 ALA A C 1
ATOM 731 O O . ALA A 1 91 ? 4.529 3.049 3.753 1.00 92.56 91 ALA A O 1
ATOM 732 N N . ASP A 1 92 ? 4.775 4.437 2.012 1.00 92.12 92 ASP A N 1
ATOM 733 C CA . ASP A 1 92 ? 4.162 5.576 2.689 1.00 92.12 92 ASP A CA 1
ATOM 734 C C . ASP A 1 92 ? 2.675 5.364 2.977 1.00 92.12 92 ASP A C 1
ATOM 736 O O . ASP A 1 92 ? 2.212 5.693 4.067 1.00 92.12 92 ASP A O 1
ATOM 740 N N . ALA A 1 93 ? 1.923 4.776 2.043 1.00 92.81 93 ALA A N 1
ATOM 741 C CA . ALA A 1 93 ? 0.525 4.431 2.284 1.00 92.81 93 ALA A CA 1
ATOM 742 C C . ALA A 1 93 ? 0.386 3.428 3.443 1.00 92.81 93 ALA A C 1
ATOM 744 O O . ALA A 1 93 ? -0.514 3.565 4.274 1.00 92.81 93 ALA A O 1
ATOM 745 N N . TRP A 1 94 ? 1.301 2.456 3.557 1.00 95.81 94 TRP A N 1
ATOM 746 C CA . TRP A 1 94 ? 1.348 1.553 4.709 1.00 95.81 94 TRP A CA 1
ATOM 747 C C . TRP A 1 94 ? 1.648 2.286 6.018 1.00 95.81 94 TRP A C 1
ATOM 749 O O . TRP A 1 94 ? 1.021 1.975 7.029 1.00 95.81 94 TRP A O 1
ATOM 759 N N . ARG A 1 95 ? 2.556 3.273 6.015 1.00 94.06 95 ARG A N 1
ATOM 760 C CA . ARG A 1 95 ? 2.830 4.112 7.196 1.00 94.06 95 ARG A CA 1
ATOM 761 C C . ARG A 1 95 ? 1.600 4.909 7.617 1.00 94.06 95 ARG A C 1
ATOM 763 O O . ARG A 1 95 ? 1.272 4.920 8.799 1.00 94.06 95 ARG A O 1
ATOM 770 N N . THR A 1 96 ? 0.897 5.533 6.673 1.00 92.50 96 THR A N 1
ATOM 771 C CA . THR A 1 96 ? -0.352 6.253 6.964 1.00 92.50 96 THR A CA 1
ATOM 772 C C . THR A 1 96 ? -1.402 5.310 7.545 1.00 92.50 96 THR A C 1
ATOM 774 O O . THR A 1 96 ? -1.971 5.603 8.592 1.00 92.50 96 THR A O 1
ATOM 777 N N . LEU A 1 97 ? -1.597 4.136 6.934 1.00 93.88 97 LEU A N 1
ATOM 778 C CA . LEU A 1 97 ? -2.529 3.133 7.443 1.00 93.88 97 LEU A CA 1
ATOM 779 C C . LEU A 1 97 ? -2.147 2.644 8.848 1.00 93.88 97 LEU A C 1
ATOM 781 O O . LEU A 1 97 ? -3.027 2.415 9.670 1.00 93.88 97 LEU A O 1
ATOM 785 N N . HIS A 1 98 ? -0.853 2.496 9.139 1.00 94.56 98 HIS A N 1
ATOM 786 C CA . HIS A 1 98 ? -0.373 2.145 10.474 1.00 94.56 98 HIS A CA 1
ATOM 787 C C . HIS A 1 98 ? -0.743 3.209 11.513 1.00 94.56 98 HIS A C 1
ATOM 789 O O . HIS A 1 98 ? -1.269 2.862 12.566 1.00 94.56 98 HIS A O 1
ATOM 795 N N . GLN A 1 99 ? -0.528 4.493 11.207 1.00 92.00 99 GLN A N 1
ATOM 796 C CA . GLN A 1 99 ? -0.892 5.590 12.111 1.00 92.00 99 GLN A CA 1
ATOM 797 C C . GLN A 1 99 ? -2.404 5.658 12.351 1.00 92.00 99 GLN A C 1
ATOM 799 O O . GLN A 1 99 ? -2.844 5.790 13.490 1.00 92.00 99 GLN A O 1
ATOM 804 N N . ASP A 1 100 ? -3.206 5.485 11.301 1.00 91.69 100 ASP A N 1
ATOM 805 C CA . ASP A 1 100 ? -4.664 5.447 11.428 1.00 91.69 100 ASP A CA 1
ATOM 806 C C . ASP A 1 100 ? -5.138 4.226 12.239 1.00 91.69 100 ASP A C 1
ATOM 808 O O . ASP A 1 100 ? -6.119 4.308 12.974 1.00 91.69 100 ASP A O 1
ATOM 812 N N . LEU A 1 101 ? -4.451 3.083 12.137 1.00 91.19 101 LEU A N 1
ATOM 813 C CA . LEU A 1 101 ? -4.773 1.894 12.932 1.00 91.19 101 LEU A CA 1
ATOM 814 C C . LEU A 1 101 ? -4.368 2.028 14.400 1.00 91.19 101 LEU A C 1
ATOM 816 O O . LEU A 1 101 ? -5.084 1.507 15.248 1.00 91.19 101 LEU A O 1
ATOM 820 N N . LEU A 1 102 ? -3.274 2.730 14.707 1.00 92.62 102 LEU A N 1
ATOM 821 C CA . LEU A 1 102 ? -2.898 3.049 16.088 1.00 92.62 102 LEU A CA 1
ATOM 822 C C . LEU A 1 102 ? -3.954 3.922 16.770 1.00 92.62 102 LEU A C 1
ATOM 824 O O . LEU A 1 102 ? -4.270 3.698 17.931 1.00 92.62 102 LEU A O 1
ATOM 828 N N . GLN A 1 103 ? -4.555 4.861 16.035 1.00 90.19 103 GLN A N 1
ATOM 829 C CA . GLN A 1 103 ? -5.682 5.661 16.534 1.00 90.19 103 GLN A CA 1
ATOM 830 C C . GLN A 1 103 ? -6.956 4.833 16.764 1.00 90.19 103 GLN A C 1
ATOM 832 O O . GLN A 1 103 ? -7.874 5.302 17.426 1.00 90.19 103 GLN A O 1
ATOM 837 N N . TRP A 1 104 ? -7.032 3.625 16.197 1.00 89.06 104 TRP A N 1
ATOM 838 C CA . TRP A 1 104 ? -8.155 2.695 16.347 1.00 89.06 104 TRP A CA 1
ATOM 839 C C . TRP A 1 104 ? -7.829 1.514 17.278 1.00 89.06 104 TRP A C 1
ATOM 841 O O . TRP A 1 104 ? -8.461 0.457 17.214 1.00 89.06 104 TRP A O 1
ATOM 851 N N . TYR A 1 105 ? -6.774 1.649 18.076 1.00 83.12 105 TYR A N 1
ATOM 852 C CA . TYR A 1 105 ? -6.444 0.724 19.149 1.00 83.12 105 TYR A CA 1
ATOM 853 C C . TYR A 1 105 ? -7.168 1.170 20.432 1.00 83.12 105 TYR A C 1
ATOM 855 O O . TYR A 1 105 ? -7.170 2.371 20.708 1.00 83.12 105 TYR A O 1
ATOM 863 N N . PRO A 1 106 ? -7.730 0.254 21.250 1.00 87.00 106 PRO A N 1
ATOM 864 C CA . PRO A 1 106 ? -7.581 -1.209 21.241 1.00 87.00 106 PRO A CA 1
ATOM 865 C C . PRO A 1 106 ? -8.608 -1.977 20.396 1.00 87.00 106 PRO A C 1
ATOM 867 O O . PRO A 1 106 ? -8.668 -3.207 20.438 1.00 87.00 106 PRO A O 1
ATOM 870 N N . GLU A 1 107 ? -9.432 -1.304 19.597 1.00 87.00 107 GLU A N 1
ATOM 871 C CA . GLU A 1 107 ? -10.478 -1.963 18.818 1.00 87.00 107 GLU A CA 1
ATOM 872 C C . GLU A 1 107 ? -9.921 -2.892 17.729 1.00 87.00 107 GLU A C 1
ATOM 874 O O . GLU A 1 107 ? -10.650 -3.763 17.234 1.00 87.00 107 GLU A O 1
ATOM 879 N N . VAL A 1 108 ? -8.650 -2.734 17.367 1.00 88.81 108 VAL A N 1
ATOM 880 C CA . VAL A 1 108 ? -7.902 -3.615 16.474 1.00 88.81 108 VAL A CA 1
ATOM 881 C C . VAL A 1 108 ? -6.850 -4.400 17.246 1.00 88.81 108 VAL A C 1
ATOM 883 O O . VAL A 1 108 ? -6.122 -3.866 18.074 1.00 88.81 108 VAL A O 1
ATOM 886 N N . SER A 1 109 ? -6.711 -5.682 16.909 1.00 92.75 109 SER A N 1
ATOM 887 C CA . SER A 1 109 ? -5.712 -6.564 17.509 1.00 92.75 109 SER A CA 1
ATOM 888 C C . SER A 1 109 ? -4.280 -6.056 17.271 1.00 92.75 109 SER A C 1
ATOM 890 O O . SER A 1 109 ? -3.908 -5.818 16.116 1.00 92.75 109 SER A O 1
ATOM 892 N N . ALA A 1 110 ? -3.449 -6.014 18.316 1.00 93.38 110 ALA A N 1
ATOM 893 C CA . ALA A 1 110 ? -2.033 -5.636 18.223 1.00 93.38 110 ALA A CA 1
ATOM 894 C C . ALA A 1 110 ? -1.233 -6.394 17.131 1.00 93.38 110 ALA A C 1
ATOM 896 O O . ALA A 1 110 ? -0.485 -5.745 16.395 1.00 93.38 110 ALA A O 1
ATOM 897 N N . PRO A 1 111 ? -1.435 -7.713 16.898 1.00 95.81 111 PRO A N 1
ATOM 898 C CA . PRO A 1 111 ? -0.763 -8.425 15.806 1.00 95.81 111 PRO A CA 1
ATOM 899 C C . PRO A 1 111 ? -1.049 -7.852 14.411 1.00 95.81 111 PRO A C 1
ATOM 901 O O . PRO A 1 111 ? -0.194 -7.910 13.528 1.00 95.81 111 PRO A O 1
ATOM 904 N N . LEU A 1 112 ? -2.243 -7.290 14.193 1.00 95.00 112 LEU A N 1
ATOM 905 C CA . LEU A 1 112 ? -2.600 -6.676 12.916 1.00 95.00 112 LEU A CA 1
ATOM 906 C C . LEU A 1 112 ? -1.901 -5.327 12.732 1.00 95.00 112 LEU A C 1
ATOM 908 O O . LEU A 1 112 ? -1.412 -5.054 11.639 1.00 95.00 112 LEU A O 1
ATOM 912 N N . VAL A 1 113 ? -1.809 -4.518 13.791 1.00 95.19 113 VAL A N 1
ATOM 913 C CA . VAL A 1 113 ? -1.059 -3.251 13.778 1.00 95.19 113 VAL A CA 1
ATOM 914 C C . VAL A 1 113 ? 0.411 -3.519 13.442 1.00 95.19 113 VAL A C 1
ATOM 916 O O . VAL A 1 113 ? 0.955 -2.941 12.499 1.00 95.19 113 VAL A O 1
ATOM 919 N N . GLU A 1 114 ? 1.024 -4.495 14.112 1.00 96.69 114 GLU A N 1
ATOM 920 C CA . GLU A 1 114 ? 2.411 -4.893 13.858 1.00 96.69 11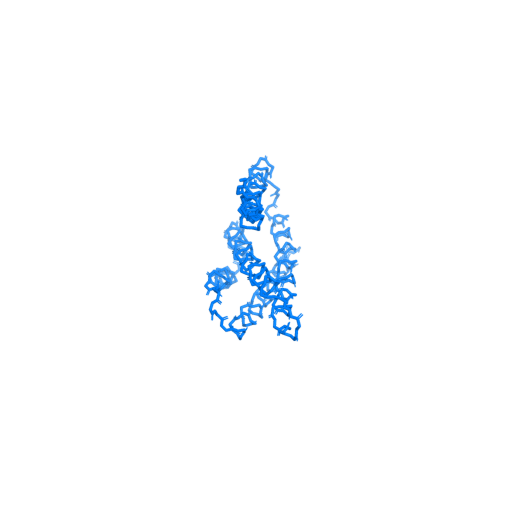4 GLU A CA 1
ATOM 921 C C . GLU A 1 114 ? 2.609 -5.461 12.441 1.00 96.69 114 GLU A C 1
ATOM 923 O O . GLU A 1 114 ? 3.602 -5.164 11.775 1.00 96.69 114 GLU A O 1
ATOM 928 N N . ALA A 1 115 ? 1.652 -6.234 11.918 1.00 96.56 115 ALA A N 1
ATOM 929 C CA . ALA A 1 115 ? 1.717 -6.728 10.543 1.00 96.56 115 ALA A CA 1
ATOM 930 C C . ALA A 1 115 ? 1.712 -5.588 9.507 1.00 96.56 115 ALA A C 1
ATOM 932 O O . ALA A 1 115 ? 2.421 -5.669 8.500 1.00 96.56 115 ALA A O 1
ATOM 933 N N . VAL A 1 116 ? 0.955 -4.518 9.763 1.00 96.69 116 VAL A N 1
ATOM 934 C CA . VAL A 1 116 ? 0.919 -3.308 8.927 1.00 96.69 116 VAL A CA 1
ATOM 935 C C . VAL A 1 116 ? 2.242 -2.544 9.022 1.00 96.69 116 VAL A C 1
ATOM 937 O O . VAL A 1 116 ? 2.788 -2.159 7.986 1.00 96.69 116 VAL A O 1
ATOM 940 N N . ARG A 1 117 ? 2.830 -2.419 10.220 1.00 96.06 117 ARG A N 1
ATOM 941 C CA . ARG A 1 117 ? 4.176 -1.845 10.399 1.00 96.06 117 ARG A CA 1
ATOM 942 C C . ARG A 1 117 ? 5.231 -2.617 9.606 1.00 96.06 117 ARG A C 1
ATOM 944 O O . ARG A 1 117 ? 6.010 -2.028 8.859 1.00 96.06 117 ARG A O 1
ATOM 951 N N . ARG A 1 118 ? 5.223 -3.951 9.707 1.00 96.69 118 ARG A N 1
ATOM 952 C CA . ARG A 1 118 ? 6.139 -4.828 8.956 1.00 96.69 118 ARG A CA 1
ATOM 953 C C . ARG A 1 118 ? 5.953 -4.707 7.449 1.00 96.69 118 ARG A C 1
ATOM 955 O O . ARG A 1 118 ? 6.934 -4.822 6.718 1.00 96.69 118 ARG A O 1
ATOM 962 N N . ALA A 1 119 ? 4.726 -4.485 6.976 1.00 95.25 119 ALA A N 1
ATOM 963 C CA . ALA A 1 119 ? 4.474 -4.249 5.559 1.00 95.25 119 ALA A CA 1
ATOM 964 C C . ALA A 1 119 ? 5.172 -2.962 5.107 1.00 95.25 119 ALA A C 1
ATOM 966 O O . ALA A 1 119 ? 5.946 -3.018 4.155 1.00 95.25 119 ALA A O 1
ATOM 967 N N . ALA A 1 120 ? 5.006 -1.858 5.845 1.00 93.38 120 ALA A N 1
ATOM 968 C CA . ALA A 1 120 ? 5.710 -0.606 5.566 1.00 93.38 120 ALA A CA 1
ATOM 969 C C . ALA A 1 120 ? 7.231 -0.812 5.489 1.00 93.38 120 ALA A C 1
ATOM 971 O O . ALA A 1 120 ? 7.839 -0.472 4.479 1.00 93.38 120 ALA A O 1
ATOM 972 N N . CYS A 1 121 ? 7.834 -1.445 6.503 1.00 93.94 121 CYS A N 1
ATOM 973 C CA . CYS A 1 121 ? 9.278 -1.703 6.530 1.00 93.94 121 CYS A CA 1
ATOM 974 C C . CYS A 1 121 ? 9.762 -2.586 5.371 1.00 93.94 121 CYS A C 1
ATOM 976 O O . CYS A 1 121 ? 10.882 -2.412 4.902 1.00 93.94 121 CYS A O 1
ATOM 978 N N . ARG A 1 122 ? 8.956 -3.551 4.910 1.00 94.62 122 ARG A N 1
ATOM 979 C CA . ARG A 1 122 ? 9.335 -4.412 3.780 1.00 94.62 122 ARG A CA 1
ATOM 980 C C . ARG A 1 122 ? 9.395 -3.643 2.471 1.00 94.62 122 ARG A C 1
ATOM 982 O O . ARG A 1 122 ? 10.365 -3.822 1.749 1.00 94.62 122 ARG A O 1
ATOM 989 N N . PHE A 1 123 ? 8.398 -2.805 2.190 1.00 92.25 123 PHE A N 1
ATOM 990 C CA . PHE A 1 123 ? 8.399 -1.976 0.981 1.00 92.25 123 PHE A CA 1
ATOM 991 C C . PHE A 1 123 ? 9.470 -0.885 1.029 1.00 92.25 123 PHE A C 1
ATOM 993 O O . PHE A 1 123 ? 10.031 -0.545 -0.001 1.00 92.25 123 PHE A O 1
ATOM 1000 N N . ASP A 1 124 ? 9.799 -0.387 2.220 1.00 89.81 124 ASP A N 1
ATOM 1001 C CA . ASP A 1 124 ? 10.849 0.617 2.408 1.00 89.81 124 ASP A CA 1
ATOM 1002 C C . ASP A 1 124 ? 12.264 0.098 2.120 1.00 89.81 124 ASP A C 1
ATOM 1004 O O . ASP A 1 124 ? 13.151 0.865 1.768 1.00 89.81 124 ASP A O 1
ATOM 1008 N N . ARG A 1 125 ? 12.470 -1.213 2.278 1.00 89.56 125 ARG A N 1
ATOM 1009 C CA . ARG A 1 125 ? 13.741 -1.910 2.027 1.00 89.56 125 ARG A CA 1
ATOM 1010 C C . ARG A 1 125 ? 13.849 -2.469 0.605 1.00 89.56 125 ARG A C 1
ATOM 1012 O O . ARG A 1 125 ? 14.717 -3.305 0.355 1.00 89.56 125 ARG A O 1
ATOM 1019 N N . LEU A 1 126 ? 12.915 -2.128 -0.282 1.00 89.81 126 LEU A N 1
ATOM 1020 C CA . LEU A 1 126 ? 13.011 -2.479 -1.695 1.00 89.81 126 LEU A CA 1
ATOM 1021 C C . LEU A 1 126 ? 13.824 -1.399 -2.401 1.00 89.81 126 LEU A C 1
ATOM 1023 O O . LEU A 1 126 ? 13.449 -0.229 -2.392 1.00 89.81 126 LEU A O 1
ATOM 1027 N N . ASP A 1 127 ? 14.929 -1.813 -2.999 1.00 85.38 127 ASP A N 1
ATOM 1028 C CA . ASP A 1 127 ? 15.870 -0.955 -3.706 1.00 85.38 127 ASP A CA 1
ATOM 1029 C C . ASP A 1 127 ? 16.043 -1.415 -5.163 1.00 85.38 127 ASP A C 1
ATOM 1031 O O . ASP A 1 127 ? 15.417 -2.372 -5.634 1.00 85.38 127 ASP A O 1
ATOM 1035 N N . ALA A 1 128 ? 16.883 -0.685 -5.897 1.00 76.25 128 ALA A N 1
ATOM 1036 C CA . ALA A 1 128 ? 17.167 -0.944 -7.301 1.00 76.25 128 ALA A CA 1
ATOM 1037 C C . ALA A 1 128 ? 17.934 -2.252 -7.539 1.00 76.25 128 ALA A C 1
ATOM 1039 O O . ALA A 1 128 ? 17.959 -2.711 -8.676 1.00 76.25 128 ALA A O 1
ATOM 1040 N N . GLU A 1 129 ? 18.496 -2.875 -6.510 1.00 80.88 129 GLU A N 1
ATOM 1041 C CA . GLU A 1 129 ? 19.282 -4.109 -6.619 1.00 80.88 129 GLU A CA 1
ATOM 1042 C C . GLU A 1 129 ? 18.500 -5.329 -6.121 1.00 80.88 129 GLU A C 1
ATOM 1044 O O . GLU A 1 129 ? 18.891 -6.475 -6.344 1.00 80.88 129 GLU A O 1
ATOM 1049 N N . ALA A 1 130 ? 17.349 -5.107 -5.481 1.00 84.62 130 ALA A N 1
ATOM 1050 C CA . ALA A 1 130 ? 16.544 -6.173 -4.929 1.00 84.62 130 ALA A CA 1
ATOM 1051 C C . ALA A 1 130 ? 16.083 -7.146 -6.034 1.00 84.62 130 ALA A C 1
ATOM 1053 O O . ALA A 1 130 ? 15.420 -6.719 -6.993 1.00 84.62 130 ALA A O 1
ATOM 1054 N N . PRO A 1 131 ? 16.349 -8.459 -5.878 1.00 84.81 131 PRO A N 1
ATOM 1055 C CA . PRO A 1 131 ? 15.901 -9.479 -6.818 1.00 84.81 131 PRO A CA 1
ATOM 1056 C C . PRO A 1 131 ? 14.374 -9.545 -6.889 1.00 84.81 131 PRO A C 1
ATOM 1058 O O . PRO A 1 131 ? 13.685 -9.325 -5.886 1.00 84.81 131 PRO A O 1
ATOM 1061 N N . ALA A 1 132 ? 13.836 -9.924 -8.052 1.00 84.94 132 ALA A N 1
ATOM 1062 C CA . ALA A 1 132 ? 12.393 -10.014 -8.312 1.00 84.94 132 ALA A CA 1
ATOM 1063 C C . ALA A 1 132 ? 11.631 -10.838 -7.253 1.00 84.94 132 ALA A C 1
ATOM 1065 O O . ALA A 1 132 ? 10.532 -10.470 -6.838 1.00 84.94 132 ALA A O 1
ATOM 1066 N N . ILE A 1 133 ? 12.251 -11.893 -6.713 1.00 87.75 133 ILE A N 1
ATOM 1067 C CA . ILE A 1 133 ? 11.680 -12.725 -5.641 1.00 87.75 133 ILE A CA 1
ATOM 1068 C C . ILE A 1 133 ? 11.353 -11.891 -4.388 1.00 87.75 133 ILE A C 1
ATOM 1070 O O . ILE A 1 133 ? 10.303 -12.079 -3.770 1.00 87.75 133 ILE A O 1
ATOM 1074 N N . ARG A 1 134 ? 12.204 -10.922 -4.014 1.00 91.50 134 ARG A N 1
ATOM 1075 C CA . ARG A 1 134 ? 11.945 -10.030 -2.866 1.00 91.50 134 ARG A CA 1
ATOM 1076 C C . ARG A 1 134 ? 10.760 -9.103 -3.131 1.00 91.50 134 ARG A C 1
ATOM 1078 O O . ARG A 1 134 ? 9.946 -8.894 -2.228 1.00 91.50 134 ARG A O 1
ATOM 1085 N N . TRP A 1 135 ? 10.627 -8.601 -4.357 1.00 91.75 135 TRP A N 1
ATOM 1086 C CA . TRP A 1 135 ? 9.487 -7.789 -4.789 1.00 91.75 135 TRP A CA 1
ATOM 1087 C C . TRP A 1 135 ? 8.171 -8.568 -4.710 1.00 91.75 135 TRP A C 1
ATOM 1089 O O . TRP A 1 135 ? 7.202 -8.108 -4.099 1.00 91.75 135 TRP A O 1
ATOM 1099 N N . GLN A 1 136 ? 8.156 -9.789 -5.247 1.00 92.38 136 GLN A N 1
ATOM 1100 C CA . GLN A 1 136 ? 6.993 -10.676 -5.204 1.00 92.38 136 GLN A CA 1
ATOM 1101 C C . GLN A 1 136 ? 6.622 -11.055 -3.764 1.00 92.38 136 GLN A C 1
ATOM 1103 O O . GLN A 1 136 ? 5.452 -10.983 -3.379 1.00 92.38 136 GLN A O 1
ATOM 1108 N N . ALA A 1 137 ? 7.608 -11.381 -2.923 1.00 94.06 137 ALA A N 1
ATOM 1109 C CA . ALA A 1 137 ? 7.382 -11.689 -1.513 1.00 94.06 137 ALA A CA 1
ATOM 1110 C C . ALA A 1 137 ? 6.757 -10.504 -0.752 1.00 94.06 137 ALA A C 1
ATOM 1112 O O . ALA A 1 137 ? 5.809 -10.690 0.023 1.00 94.06 137 ALA A O 1
ATOM 1113 N N . ALA A 1 138 ? 7.238 -9.279 -0.995 1.00 95.00 138 ALA A N 1
ATOM 1114 C CA . ALA A 1 138 ? 6.670 -8.067 -0.410 1.00 95.00 138 ALA A CA 1
ATOM 1115 C C . ALA A 1 138 ? 5.219 -7.837 -0.870 1.00 95.00 138 ALA A C 1
ATOM 1117 O O . ALA A 1 138 ? 4.345 -7.594 -0.031 1.00 95.00 138 ALA A O 1
ATOM 1118 N N . LEU A 1 139 ? 4.932 -7.999 -2.167 1.00 95.19 139 LEU A N 1
ATOM 1119 C CA . LEU A 1 139 ? 3.580 -7.906 -2.731 1.00 95.19 139 LEU A CA 1
ATOM 1120 C C . LEU A 1 139 ? 2.621 -8.941 -2.134 1.00 95.19 139 LEU A C 1
ATOM 1122 O O . LEU A 1 139 ? 1.513 -8.591 -1.714 1.00 95.19 139 LEU A O 1
ATOM 1126 N N . HIS A 1 140 ? 3.029 -10.209 -2.051 1.00 95.88 140 HIS A N 1
ATOM 1127 C CA . HIS A 1 140 ? 2.209 -11.269 -1.462 1.00 95.88 140 HIS A CA 1
ATOM 1128 C C . HIS A 1 140 ? 1.909 -11.002 0.011 1.00 95.88 140 HIS A C 1
ATOM 1130 O O . HIS A 1 140 ? 0.760 -11.148 0.450 1.00 95.88 140 HIS A O 1
ATOM 1136 N N . PHE A 1 141 ? 2.920 -10.578 0.773 1.00 96.88 141 PHE A N 1
ATOM 1137 C CA . PHE A 1 141 ? 2.738 -10.209 2.168 1.00 96.88 141 PHE A CA 1
ATOM 1138 C C . PHE A 1 141 ? 1.796 -9.009 2.314 1.00 96.88 141 PHE A C 1
ATOM 1140 O O . PHE A 1 141 ? 0.808 -9.100 3.045 1.00 96.88 141 PHE A O 1
ATOM 1147 N N . GLY A 1 142 ? 2.033 -7.924 1.573 1.00 95.69 142 GLY A N 1
ATOM 1148 C CA . GLY A 1 142 ? 1.193 -6.726 1.593 1.00 95.69 142 GLY A CA 1
ATOM 1149 C C . GLY A 1 142 ? -0.268 -7.034 1.256 1.00 95.69 142 GLY A C 1
ATOM 1150 O O . GLY A 1 142 ? -1.176 -6.650 1.993 1.00 95.69 142 GLY A O 1
ATOM 1151 N N . ASN A 1 143 ? -0.516 -7.828 0.212 1.00 97.06 143 ASN A N 1
ATOM 1152 C CA . ASN A 1 143 ? -1.866 -8.258 -0.160 1.00 97.06 143 ASN A CA 1
ATOM 1153 C C . ASN A 1 143 ? -2.547 -9.120 0.913 1.00 97.06 143 ASN A C 1
ATOM 1155 O O . ASN A 1 143 ? -3.772 -9.083 1.063 1.00 97.06 143 ASN A O 1
ATOM 1159 N N . ARG A 1 144 ? -1.789 -9.932 1.658 1.00 97.62 144 ARG A N 1
ATOM 1160 C CA . ARG A 1 144 ? -2.317 -10.719 2.783 1.00 97.62 144 ARG A CA 1
ATOM 1161 C C . ARG A 1 144 ? -2.713 -9.812 3.948 1.00 97.62 144 ARG A C 1
ATOM 1163 O O . ARG A 1 144 ? -3.833 -9.928 4.446 1.00 97.62 144 ARG A O 1
ATOM 1170 N N . VAL A 1 145 ? -1.842 -8.877 4.327 1.00 97.00 145 VAL A N 1
ATOM 1171 C CA . VAL A 1 145 ? -2.102 -7.907 5.402 1.00 97.00 145 VAL A CA 1
ATOM 1172 C C . VAL A 1 145 ? -3.295 -7.018 5.054 1.00 97.00 145 VAL A C 1
ATOM 1174 O O . VAL A 1 145 ? -4.208 -6.871 5.864 1.00 97.00 145 VAL A O 1
ATOM 1177 N N . LEU A 1 146 ? -3.377 -6.508 3.822 1.00 96.56 146 LEU A N 1
ATOM 1178 C CA . LEU A 1 146 ? -4.478 -5.639 3.399 1.00 96.56 146 LEU A CA 1
ATOM 1179 C C . LEU A 1 146 ? -5.831 -6.364 3.455 1.00 96.56 146 LEU A C 1
ATOM 1181 O O . LEU A 1 146 ? -6.847 -5.781 3.838 1.00 96.56 146 LEU A O 1
ATOM 1185 N N . ARG A 1 147 ? -5.856 -7.662 3.118 1.00 96.31 147 ARG A N 1
ATOM 1186 C CA . ARG A 1 147 ? -7.047 -8.509 3.285 1.00 96.31 147 ARG A CA 1
ATOM 1187 C C . ARG A 1 147 ? -7.438 -8.659 4.756 1.00 96.31 147 ARG A C 1
ATOM 1189 O O . ARG A 1 147 ? -8.629 -8.589 5.057 1.00 96.31 147 ARG A O 1
ATOM 1196 N N . ALA A 1 148 ? -6.474 -8.823 5.661 1.00 95.12 148 ALA A N 1
ATOM 1197 C CA . ALA A 1 148 ? -6.740 -8.885 7.098 1.00 95.12 148 ALA A CA 1
ATOM 1198 C C . ALA A 1 148 ? -7.327 -7.563 7.626 1.00 95.12 148 ALA A C 1
ATOM 1200 O O . ALA A 1 148 ? -8.373 -7.587 8.275 1.00 95.12 148 ALA A O 1
ATOM 1201 N N . VAL A 1 149 ? -6.755 -6.414 7.242 1.00 94.25 149 VAL A N 1
ATOM 1202 C CA . VAL A 1 149 ? -7.292 -5.082 7.585 1.00 94.25 149 VAL A CA 1
ATOM 1203 C C . VAL A 1 149 ? -8.721 -4.908 7.065 1.00 94.25 149 VAL A C 1
ATOM 1205 O O . VAL A 1 149 ? -9.615 -4.500 7.805 1.00 94.25 149 VAL A O 1
ATOM 1208 N N . ARG A 1 150 ? -8.990 -5.297 5.811 1.00 93.94 150 ARG A N 1
ATOM 1209 C CA . ARG A 1 150 ? -10.348 -5.260 5.238 1.00 93.94 150 ARG A CA 1
ATOM 1210 C C . ARG A 1 150 ? -11.347 -6.105 6.023 1.00 93.94 150 ARG A C 1
ATOM 1212 O O . ARG A 1 150 ? -12.495 -5.692 6.161 1.00 93.94 150 ARG A O 1
ATOM 1219 N N . ARG A 1 151 ? -10.941 -7.283 6.503 1.00 93.31 151 ARG A N 1
ATOM 1220 C CA . ARG A 1 151 ? -11.795 -8.154 7.326 1.00 93.31 151 ARG A CA 1
ATOM 1221 C C . ARG A 1 151 ? -12.067 -7.524 8.691 1.00 93.31 151 ARG A C 1
ATOM 1223 O O . ARG A 1 151 ? -13.225 -7.491 9.097 1.00 93.31 151 ARG A O 1
ATOM 1230 N N . ALA A 1 152 ? -11.049 -6.966 9.346 1.00 91.06 152 ALA A N 1
ATOM 1231 C CA . ALA A 1 152 ? -11.202 -6.269 10.624 1.00 91.06 152 ALA A CA 1
ATOM 1232 C C . ALA A 1 152 ? -12.189 -5.091 10.520 1.00 91.06 152 ALA A C 1
ATOM 1234 O O . ALA A 1 152 ? -13.114 -4.982 11.320 1.00 91.06 152 ALA A O 1
ATOM 1235 N N . LEU A 1 153 ? -12.081 -4.285 9.456 1.00 89.06 153 LEU A N 1
ATOM 1236 C CA . LEU A 1 153 ? -12.996 -3.168 9.182 1.00 89.06 153 LEU A CA 1
ATOM 1237 C C . LEU A 1 153 ? -14.445 -3.592 8.882 1.00 89.06 153 LEU A C 1
ATOM 1239 O O . LEU A 1 153 ? -15.349 -2.762 8.975 1.00 89.06 153 LEU A O 1
ATOM 1243 N N . ARG A 1 154 ? -14.673 -4.845 8.465 1.00 87.88 154 ARG A N 1
ATOM 1244 C CA . ARG A 1 154 ? -16.011 -5.387 8.166 1.00 87.88 154 ARG A CA 1
ATOM 1245 C C . ARG A 1 154 ? -16.674 -6.044 9.374 1.00 87.88 154 ARG A C 1
ATOM 1247 O O . ARG A 1 154 ? -17.886 -5.952 9.480 1.00 87.88 154 ARG A O 1
ATOM 1254 N N . ARG A 1 155 ? -15.902 -6.700 10.248 1.00 79.94 155 ARG A N 1
ATOM 1255 C CA . ARG A 1 155 ? -16.421 -7.459 11.403 1.00 79.94 155 ARG A CA 1
ATOM 1256 C C . ARG A 1 155 ? -17.038 -6.588 12.499 1.00 79.94 155 ARG A C 1
ATOM 1258 O O . ARG A 1 155 ? -17.853 -7.088 13.251 1.00 79.94 155 ARG A O 1
ATOM 1265 N N . LYS A 1 156 ? -16.656 -5.312 12.592 1.00 64.12 156 LYS A N 1
ATOM 1266 C CA . LYS A 1 156 ? -17.189 -4.357 13.583 1.00 64.12 156 LYS A CA 1
ATOM 1267 C C . LYS A 1 156 ? -18.231 -3.399 12.980 1.00 64.12 156 LYS A C 1
ATOM 1269 O O . LYS A 1 156 ? -18.190 -2.192 13.257 1.00 64.12 156 LYS A O 1
ATOM 1274 N N . ARG A 1 157 ? -19.061 -3.919 12.066 1.00 54.38 157 ARG A N 1
ATOM 1275 C CA . ARG A 1 157 ? -20.235 -3.218 11.528 1.00 54.38 157 ARG A CA 1
ATOM 1276 C C . ARG A 1 157 ? -21.371 -3.268 12.528 1.00 54.38 157 ARG A C 1
ATOM 1278 O O . ARG A 1 157 ? -21.536 -4.350 13.121 1.00 54.38 157 ARG A O 1
#